Protein AF-A0A931Y8G3-F1 (afdb_monomer_lite)

Secondary structure (DSSP, 8-state):
-HHHHHHHHHHHHHHHHHHHHHH-SS------TT-HHHHHHHHHHHHHHHHHHHHHHHHTT--THHHHHHHHHHHHHHHHHHHHHHHHHHHHHHHHHHHHHHHHHHHHHHHHHHHHH-

Sequence (118 aa):
IDHWIAFGILSFIGCKMIYESIRIKSYEKEINPLNVYVLLMLSIATSIDALAIGVSFAFLKILIVTPAVIIGIVTFLLSFLGTFIGNRFGHFFENKIEIAGGLILILIGIKILLEHLI

pLDDT: mean 82.9, std 11.62, range [46.12, 95.94]

Foldseek 3Di:
DVLVVLLVVLLVVLVVLLCCLPPVPDDDDPPPCPPPVNVVVVVVVVVVVVVVVLVVVVVVVDDSVVVVVVCVVVVVVCVVVVVVVCVVCVPPCVSVVSNVSSVVSNVVSVVSVVVVVD

Radius of gyration: 17.3 Å; chains: 1; bounding box: 40×37×41 Å

Structure (mmCIF, N/CA/C/O backbone):
data_AF-A0A931Y8G3-F1
#
_entry.id   AF-A0A931Y8G3-F1
#
loop_
_atom_site.group_PDB
_atom_site.id
_atom_site.type_symbol
_atom_site.label_atom_id
_atom_site.label_alt_id
_atom_site.label_comp_id
_atom_site.label_asym_id
_atom_site.label_entity_id
_atom_site.label_seq_id
_atom_site.pdbx_PDB_ins_code
_atom_site.Cartn_x
_atom_site.Cartn_y
_atom_site.Cartn_z
_atom_site.occupancy
_atom_site.B_iso_or_equiv
_atom_site.auth_seq_id
_atom_site.auth_comp_id
_atom_site.auth_asym_id
_atom_site.auth_atom_id
_atom_site.pdbx_PDB_model_num
ATOM 1 N N . ILE A 1 1 ? 7.121 7.816 19.635 1.00 59.97 1 ILE A N 1
ATOM 2 C CA . ILE A 1 1 ? 8.234 7.026 19.049 1.00 59.97 1 ILE A CA 1
ATOM 3 C C . ILE A 1 1 ? 7.779 6.325 17.771 1.00 59.97 1 ILE A C 1
ATOM 5 O O . ILE A 1 1 ? 8.462 6.451 16.763 1.00 59.97 1 ILE A O 1
ATOM 9 N N . ASP A 1 2 ? 6.588 5.723 17.762 1.00 71.38 2 ASP A N 1
ATOM 10 C CA . ASP A 1 2 ? 6.001 5.039 16.594 1.00 71.38 2 ASP A CA 1
ATOM 11 C C . ASP A 1 2 ? 5.862 5.945 15.352 1.00 71.38 2 ASP A C 1
ATOM 13 O O . ASP A 1 2 ? 6.158 5.532 14.236 1.00 71.38 2 ASP A O 1
ATOM 17 N N . HIS A 1 3 ? 5.535 7.225 15.548 1.00 76.12 3 HIS A N 1
ATOM 18 C CA . HIS A 1 3 ? 5.381 8.225 14.478 1.00 76.12 3 HIS A CA 1
ATOM 19 C C . HIS A 1 3 ? 6.688 8.562 13.751 1.00 76.12 3 HIS A C 1
ATOM 21 O O . HIS A 1 3 ? 6.704 8.727 12.533 1.00 76.12 3 HIS A O 1
ATOM 27 N N . TRP A 1 4 ? 7.801 8.614 14.488 1.00 80.31 4 TRP A N 1
ATOM 28 C CA . TRP A 1 4 ? 9.130 8.831 13.909 1.00 80.31 4 TRP A CA 1
ATOM 29 C C . TRP A 1 4 ? 9.585 7.621 13.086 1.00 80.31 4 TRP A C 1
ATOM 31 O O . TRP A 1 4 ? 10.215 7.787 12.044 1.00 80.31 4 TRP A O 1
ATOM 41 N N . ILE A 1 5 ? 9.221 6.411 13.523 1.00 83.69 5 ILE A N 1
ATOM 42 C CA . ILE A 1 5 ? 9.505 5.164 12.805 1.00 83.69 5 ILE A CA 1
ATOM 43 C C . ILE A 1 5 ? 8.664 5.080 11.526 1.00 83.69 5 ILE A C 1
ATOM 45 O O . ILE A 1 5 ? 9.215 4.815 10.460 1.00 83.69 5 ILE A O 1
ATOM 49 N N . ALA A 1 6 ? 7.362 5.379 11.601 1.00 85.25 6 ALA A N 1
ATOM 50 C CA . ALA A 1 6 ? 6.483 5.421 10.433 1.00 85.25 6 ALA A CA 1
ATOM 51 C C . ALA A 1 6 ? 6.974 6.436 9.389 1.00 85.25 6 ALA A C 1
ATOM 53 O O . ALA A 1 6 ? 7.099 6.091 8.216 1.00 85.25 6 ALA A O 1
ATOM 54 N N . PHE A 1 7 ? 7.335 7.653 9.815 1.00 87.38 7 PHE A N 1
ATOM 55 C CA . PHE A 1 7 ? 7.928 8.669 8.942 1.00 87.38 7 PHE A CA 1
ATOM 56 C C . PHE A 1 7 ? 9.219 8.182 8.274 1.00 87.38 7 PHE A C 1
ATOM 58 O O . PHE A 1 7 ? 9.360 8.293 7.055 1.00 87.38 7 PHE A O 1
ATOM 65 N N . GLY A 1 8 ? 10.144 7.620 9.060 1.00 88.06 8 GLY A N 1
ATOM 66 C CA . GLY A 1 8 ? 11.420 7.121 8.554 1.00 88.06 8 GLY A CA 1
ATOM 67 C C . GLY A 1 8 ? 11.238 6.041 7.489 1.00 88.06 8 GLY A C 1
ATOM 68 O O . GLY A 1 8 ? 11.850 6.121 6.427 1.00 88.06 8 GLY A O 1
ATOM 69 N N . ILE A 1 9 ? 10.346 5.076 7.734 1.00 90.06 9 ILE A N 1
ATOM 70 C CA . ILE A 1 9 ? 10.041 3.995 6.789 1.00 90.06 9 ILE A CA 1
ATOM 71 C C . ILE A 1 9 ? 9.390 4.560 5.517 1.00 90.06 9 ILE A C 1
ATOM 73 O O . ILE A 1 9 ? 9.868 4.283 4.417 1.00 90.06 9 ILE A O 1
ATOM 77 N N . LEU A 1 10 ? 8.349 5.393 5.638 1.00 88.75 10 LEU A N 1
ATOM 78 C CA . LEU A 1 10 ? 7.611 5.913 4.480 1.00 88.75 10 LEU A CA 1
ATOM 79 C C . LEU A 1 10 ? 8.475 6.825 3.601 1.00 88.75 10 LEU A C 1
ATOM 81 O O . LEU A 1 10 ? 8.467 6.695 2.376 1.00 88.75 10 LEU A O 1
ATOM 85 N N . SER A 1 11 ? 9.269 7.704 4.220 1.00 90.19 11 SER A N 1
ATOM 86 C CA . SER A 1 11 ? 10.195 8.572 3.494 1.00 90.19 11 SER A CA 1
ATOM 87 C C . SER A 1 11 ? 11.315 7.770 2.835 1.00 90.19 11 SER A C 1
ATOM 89 O O . SER A 1 11 ? 11.710 8.097 1.719 1.00 90.19 11 SER A O 1
ATOM 91 N N . PHE A 1 12 ? 11.822 6.718 3.486 1.00 92.62 12 PHE A N 1
ATOM 92 C CA . PHE A 1 12 ? 12.863 5.869 2.912 1.00 92.62 12 PHE A CA 1
ATOM 93 C C . PHE A 1 12 ? 12.360 5.089 1.691 1.00 92.62 12 PHE A C 1
ATOM 95 O O . PHE A 1 12 ? 13.000 5.137 0.640 1.00 92.62 12 PHE A O 1
ATOM 102 N N . ILE A 1 13 ? 11.199 4.426 1.791 1.00 91.56 13 ILE A N 1
ATOM 103 C CA . ILE A 1 13 ? 10.594 3.724 0.649 1.00 91.56 13 ILE A CA 1
ATOM 104 C C . ILE A 1 13 ? 10.273 4.715 -0.478 1.00 91.56 13 ILE A C 1
ATOM 106 O O . ILE A 1 13 ? 10.619 4.448 -1.628 1.00 91.56 13 ILE A O 1
ATOM 110 N N . GLY A 1 14 ? 9.673 5.869 -0.166 1.00 90.00 14 GLY A N 1
ATOM 111 C CA . GLY A 1 14 ? 9.326 6.872 -1.175 1.00 90.00 14 GLY A CA 1
ATOM 112 C C . GLY A 1 14 ? 10.551 7.408 -1.923 1.00 90.00 14 GLY A C 1
ATOM 113 O O . GLY A 1 14 ? 10.555 7.461 -3.153 1.00 90.00 14 GLY A O 1
ATOM 114 N N . CYS A 1 15 ? 11.637 7.711 -1.203 1.00 90.62 15 CYS A N 1
ATOM 115 C CA . CYS A 1 15 ? 12.914 8.090 -1.810 1.00 90.62 15 CYS A CA 1
ATOM 116 C C . CYS A 1 15 ? 13.515 6.960 -2.662 1.00 90.62 15 CYS A C 1
ATOM 118 O O . CYS A 1 15 ? 14.031 7.240 -3.745 1.00 90.62 15 CYS A O 1
ATOM 120 N N . LYS A 1 16 ? 13.436 5.695 -2.214 1.00 90.00 16 LYS A N 1
ATOM 121 C CA . LYS A 1 16 ? 13.915 4.538 -2.988 1.00 90.00 16 LYS A CA 1
ATOM 122 C C . LYS A 1 16 ? 13.171 4.418 -4.319 1.00 90.00 16 LYS A C 1
ATOM 124 O O . LYS A 1 16 ? 13.832 4.283 -5.340 1.00 90.00 16 LYS A O 1
ATOM 129 N N . MET A 1 17 ? 11.841 4.532 -4.319 1.00 87.88 17 MET A N 1
ATOM 130 C CA . MET A 1 17 ? 11.020 4.446 -5.538 1.00 87.88 17 MET A CA 1
ATOM 131 C C . MET A 1 17 ? 11.371 5.545 -6.549 1.00 87.88 17 MET A C 1
ATOM 133 O O . MET A 1 17 ? 11.539 5.274 -7.733 1.00 87.88 17 MET A O 1
ATOM 137 N N . ILE A 1 18 ? 11.555 6.784 -6.082 1.00 88.19 18 ILE A N 1
ATOM 138 C CA . ILE A 1 18 ? 11.971 7.896 -6.952 1.00 88.19 18 ILE A CA 1
ATOM 139 C C . ILE A 1 18 ? 13.385 7.654 -7.503 1.00 88.19 18 ILE A C 1
ATOM 141 O O . ILE A 1 18 ? 13.649 7.913 -8.676 1.00 88.19 18 ILE A O 1
ATOM 145 N N . TYR A 1 19 ? 14.303 7.158 -6.669 1.00 87.62 19 TYR A N 1
ATOM 146 C CA . TYR A 1 19 ? 15.676 6.864 -7.078 1.00 87.62 19 TYR A CA 1
ATOM 147 C C . TYR A 1 19 ? 15.740 5.749 -8.132 1.00 87.62 19 TYR A C 1
ATOM 149 O O . TYR A 1 19 ? 16.440 5.899 -9.132 1.00 87.62 19 TYR A O 1
ATOM 157 N N . GLU A 1 20 ? 14.998 4.663 -7.922 1.00 82.69 20 GLU A N 1
ATOM 158 C CA . GLU A 1 20 ? 14.884 3.503 -8.817 1.00 82.69 20 GLU A CA 1
ATOM 159 C C . GLU A 1 20 ? 14.351 3.942 -10.188 1.00 82.69 20 GLU A C 1
ATOM 161 O O . GLU A 1 20 ? 15.055 3.800 -11.189 1.00 82.69 20 GLU A O 1
ATOM 166 N N . SER A 1 21 ? 13.242 4.686 -10.198 1.00 81.00 21 SER A N 1
ATOM 167 C CA . SER A 1 21 ? 12.615 5.238 -11.404 1.00 81.00 21 SER A CA 1
ATOM 168 C C . SER A 1 21 ? 13.507 6.206 -12.219 1.00 81.00 21 SER A C 1
ATOM 170 O O . SER A 1 21 ? 13.373 6.347 -13.440 1.00 81.00 21 SER A O 1
ATOM 172 N N . ILE A 1 22 ? 14.446 6.912 -11.578 1.00 80.19 22 ILE A N 1
ATOM 173 C CA . ILE A 1 22 ? 15.327 7.874 -12.269 1.00 80.19 22 ILE A CA 1
ATOM 174 C C . ILE A 1 22 ? 16.654 7.236 -12.704 1.00 80.19 22 ILE A C 1
ATOM 176 O O . ILE A 1 22 ? 17.169 7.574 -13.774 1.00 80.19 22 ILE A O 1
ATOM 180 N N . ARG A 1 23 ? 17.245 6.355 -11.886 1.00 68.88 23 ARG A N 1
ATOM 181 C CA . ARG A 1 23 ? 18.615 5.852 -12.091 1.00 68.88 23 ARG A CA 1
ATOM 182 C C . ARG A 1 23 ? 18.709 4.427 -12.616 1.00 68.88 23 ARG A C 1
ATOM 184 O O . ARG A 1 23 ? 19.698 4.120 -13.283 1.00 68.88 23 ARG A O 1
ATOM 191 N N . ILE A 1 24 ? 17.741 3.560 -12.343 1.00 61.19 24 ILE A N 1
ATOM 192 C CA . ILE A 1 24 ? 17.811 2.136 -12.690 1.00 61.19 24 ILE A CA 1
ATOM 193 C C . ILE A 1 24 ? 17.111 1.924 -14.038 1.00 61.19 24 ILE A C 1
ATOM 195 O O . ILE A 1 24 ? 16.173 1.166 -14.186 1.00 61.19 24 ILE A O 1
ATOM 199 N N . LYS A 1 25 ? 17.579 2.628 -15.074 1.00 57.22 25 LYS A N 1
ATOM 200 C CA . LYS A 1 25 ? 17.033 2.489 -16.438 1.00 57.22 25 LYS A CA 1
ATOM 201 C C . LYS A 1 25 ? 17.804 1.498 -17.317 1.00 57.22 25 LYS A C 1
ATOM 203 O O . LYS A 1 25 ? 17.400 1.247 -18.445 1.00 57.22 25 LYS A O 1
ATOM 208 N N . SER A 1 26 ? 18.923 0.959 -16.819 1.00 48.56 26 SER A N 1
ATOM 209 C CA . SER A 1 26 ? 19.899 0.226 -17.644 1.00 48.56 26 SER A CA 1
ATOM 210 C C . SER A 1 26 ? 20.283 -1.166 -17.134 1.00 48.56 26 SER A C 1
ATOM 212 O O . SER A 1 26 ? 21.137 -1.795 -17.753 1.00 48.56 26 SER A O 1
ATOM 214 N N . TYR A 1 27 ? 19.722 -1.658 -16.020 1.00 46.12 27 TYR A N 1
ATOM 215 C CA . TYR A 1 27 ? 20.174 -2.932 -15.432 1.00 46.12 27 TYR A CA 1
ATOM 216 C C . TYR A 1 27 ? 19.095 -3.735 -14.691 1.00 46.12 27 TYR A C 1
ATOM 218 O O . TYR A 1 27 ? 19.407 -4.495 -13.773 1.00 46.12 27 TYR A O 1
ATOM 226 N N . GLU A 1 28 ? 17.825 -3.585 -15.054 1.00 51.91 28 GLU A N 1
ATOM 227 C CA . GLU A 1 28 ? 16.768 -4.349 -14.397 1.00 51.91 28 GLU A CA 1
ATOM 228 C C . GLU A 1 28 ? 16.596 -5.732 -15.022 1.00 51.91 28 GLU A C 1
ATOM 230 O O . GLU A 1 28 ? 16.300 -5.893 -16.204 1.00 51.91 28 GLU A O 1
ATOM 235 N N . LYS A 1 29 ? 16.775 -6.757 -14.181 1.00 49.66 29 LYS A N 1
ATOM 236 C CA . LYS A 1 29 ? 16.067 -8.025 -14.352 1.00 49.66 29 LYS A CA 1
ATOM 237 C C . LYS A 1 29 ? 14.588 -7.672 -14.412 1.00 49.66 29 LYS A C 1
ATOM 239 O O . LYS A 1 29 ? 14.081 -7.147 -13.428 1.00 49.66 29 LYS A O 1
ATOM 244 N N . GLU A 1 30 ? 13.915 -8.004 -15.507 1.00 56.78 30 GLU A N 1
ATOM 245 C CA . GLU A 1 30 ? 12.455 -8.006 -15.564 1.00 56.78 30 GLU A CA 1
ATOM 246 C C . GLU A 1 30 ? 11.932 -8.901 -14.428 1.00 56.78 30 GLU A C 1
ATOM 248 O O . GLU A 1 30 ? 11.915 -10.135 -14.518 1.00 56.78 30 GLU A O 1
ATOM 253 N N . ILE A 1 31 ? 11.579 -8.294 -13.293 1.00 62.19 31 ILE A N 1
ATOM 254 C CA . ILE A 1 31 ? 10.895 -9.000 -12.220 1.00 62.19 31 ILE A CA 1
ATOM 255 C C . ILE A 1 31 ? 9.496 -9.223 -12.754 1.00 62.19 31 ILE A C 1
ATOM 257 O O . ILE A 1 31 ? 8.674 -8.318 -12.735 1.00 62.19 31 ILE A O 1
ATOM 261 N N . ASN A 1 32 ? 9.233 -10.428 -13.251 1.00 72.56 32 ASN A N 1
ATOM 262 C CA . ASN A 1 32 ? 7.897 -10.800 -13.688 1.00 72.56 32 ASN A CA 1
ATOM 263 C C . ASN A 1 32 ? 6.929 -10.663 -12.500 1.00 72.56 32 ASN A C 1
ATOM 265 O O . ASN A 1 32 ? 6.994 -11.490 -11.582 1.00 72.56 32 ASN A O 1
ATOM 269 N N . PRO A 1 33 ? 6.015 -9.672 -12.499 1.00 69.94 33 PRO A N 1
ATOM 270 C CA . PRO A 1 33 ? 5.113 -9.445 -11.369 1.00 69.94 33 PRO A CA 1
ATOM 271 C C . PRO A 1 33 ? 4.109 -10.596 -11.207 1.00 69.94 33 PRO A C 1
ATOM 273 O O . PRO A 1 33 ? 3.559 -10.809 -10.132 1.00 69.94 33 PRO A O 1
ATOM 276 N N . LEU A 1 34 ? 3.917 -11.383 -12.271 1.00 78.38 34 LEU A N 1
ATOM 277 C CA . LEU A 1 34 ? 3.086 -12.587 -12.305 1.00 78.38 34 LEU A CA 1
ATOM 278 C C . LEU A 1 34 ? 3.820 -13.854 -11.843 1.00 78.38 34 LEU A C 1
ATOM 280 O O . LEU A 1 34 ? 3.249 -14.944 -11.876 1.00 78.38 34 LEU A O 1
ATOM 284 N N . ASN A 1 35 ? 5.084 -13.749 -11.427 1.00 88.94 35 ASN A N 1
ATOM 285 C CA . ASN A 1 35 ? 5.794 -14.882 -10.851 1.00 88.94 35 ASN A CA 1
ATOM 286 C C . ASN A 1 35 ? 5.116 -15.295 -9.537 1.00 88.94 35 ASN A C 1
ATOM 288 O O . ASN A 1 35 ? 4.935 -14.472 -8.641 1.00 88.94 35 ASN A O 1
ATOM 292 N N . VAL A 1 36 ? 4.787 -16.582 -9.402 1.00 90.50 36 VAL A N 1
ATOM 293 C CA . VAL A 1 36 ? 4.093 -17.153 -8.235 1.00 90.50 36 VAL A CA 1
ATOM 294 C C . VAL A 1 36 ? 4.788 -16.783 -6.924 1.00 90.50 36 VAL A C 1
ATOM 296 O O . VAL A 1 36 ? 4.117 -16.471 -5.946 1.00 90.50 36 VAL A O 1
ATOM 299 N N . TYR A 1 37 ? 6.124 -16.758 -6.905 1.00 89.56 37 TYR A N 1
ATOM 300 C CA . TYR A 1 37 ? 6.882 -16.369 -5.715 1.00 89.56 37 TYR A CA 1
ATOM 301 C C . TYR A 1 37 ? 6.653 -14.898 -5.329 1.00 89.56 37 TYR A C 1
ATOM 303 O O . TYR A 1 37 ? 6.418 -14.591 -4.161 1.00 89.56 37 TYR A O 1
ATOM 311 N N . VAL A 1 38 ? 6.679 -13.996 -6.316 1.00 88.81 38 VAL A N 1
ATOM 312 C CA . VAL A 1 38 ? 6.436 -12.558 -6.114 1.00 88.81 38 VAL A CA 1
ATOM 313 C C . VAL A 1 38 ? 4.993 -12.331 -5.670 1.00 88.81 38 VAL A C 1
ATOM 315 O O . VAL A 1 38 ? 4.756 -11.619 -4.698 1.00 88.81 38 VAL A O 1
ATOM 318 N N . LEU A 1 39 ? 4.036 -12.995 -6.321 1.00 90.50 39 LEU A N 1
ATOM 319 C CA . LEU A 1 39 ? 2.618 -12.888 -5.995 1.00 90.50 39 LEU A CA 1
ATOM 320 C C . LEU A 1 39 ? 2.303 -13.419 -4.589 1.00 90.50 39 LEU A C 1
ATOM 322 O O . LEU A 1 39 ? 1.541 -12.788 -3.861 1.00 90.50 39 LEU A O 1
ATOM 326 N N . LEU A 1 40 ? 2.912 -14.537 -4.177 1.00 93.25 40 LEU A N 1
ATOM 327 C CA . LEU A 1 40 ? 2.776 -15.059 -2.814 1.00 93.25 40 LEU A CA 1
ATOM 328 C C . LEU A 1 40 ? 3.346 -14.085 -1.781 1.00 93.25 40 LEU A C 1
ATOM 330 O O . LEU A 1 40 ? 2.679 -13.800 -0.789 1.00 93.25 40 LEU A O 1
ATOM 334 N N . MET A 1 41 ? 4.544 -13.541 -2.019 1.00 92.19 41 MET A N 1
ATOM 335 C CA . MET A 1 41 ? 5.150 -12.562 -1.114 1.00 92.19 41 MET A CA 1
ATOM 336 C C . MET A 1 41 ? 4.279 -11.305 -0.987 1.00 92.19 41 MET A C 1
ATOM 338 O O . MET A 1 41 ? 4.018 -10.854 0.129 1.00 92.19 41 MET A O 1
ATOM 342 N N . LEU A 1 42 ? 3.787 -10.776 -2.112 1.00 90.25 42 LEU A N 1
ATOM 343 C CA . LEU A 1 42 ? 2.905 -9.611 -2.139 1.00 90.25 42 LEU A CA 1
ATOM 344 C C . LEU A 1 42 ? 1.591 -9.901 -1.404 1.00 90.25 42 LEU A C 1
ATOM 346 O O . LEU A 1 42 ? 1.181 -9.113 -0.560 1.00 90.25 42 LEU A O 1
ATOM 350 N N . SER A 1 43 ? 0.972 -11.060 -1.649 1.00 90.94 43 SER A N 1
ATOM 351 C CA . SER A 1 43 ? -0.262 -11.469 -0.972 1.00 90.94 43 SER A CA 1
ATOM 352 C C . SER A 1 43 ? -0.082 -11.588 0.543 1.00 90.94 43 SER A C 1
ATOM 354 O O . SER A 1 43 ? -0.985 -11.208 1.286 1.00 90.94 43 SER A O 1
ATOM 356 N N . ILE A 1 44 ? 1.060 -12.099 1.016 1.00 94.62 44 ILE A N 1
ATOM 357 C CA . ILE A 1 44 ? 1.370 -12.173 2.452 1.00 94.62 44 ILE A CA 1
ATOM 358 C C . ILE A 1 44 ? 1.548 -10.762 3.023 1.00 94.62 44 ILE A C 1
ATOM 360 O O . ILE A 1 44 ? 0.949 -10.447 4.050 1.00 94.62 44 ILE A O 1
ATOM 364 N N . ALA A 1 45 ? 2.317 -9.902 2.349 1.00 91.62 45 ALA A N 1
ATOM 365 C CA . ALA A 1 45 ? 2.533 -8.521 2.777 1.00 91.62 45 ALA A CA 1
ATOM 366 C C . ALA A 1 45 ? 1.207 -7.744 2.883 1.00 91.62 45 ALA A C 1
ATOM 368 O O . ALA A 1 45 ? 0.927 -7.139 3.916 1.00 91.62 45 ALA A O 1
ATOM 369 N N . THR A 1 46 ? 0.347 -7.836 1.865 1.00 90.62 46 THR A N 1
ATOM 370 C CA . THR A 1 46 ? -0.983 -7.208 1.860 1.00 90.62 46 THR A CA 1
ATOM 371 C C . THR A 1 46 ? -1.922 -7.814 2.910 1.00 90.62 46 THR A C 1
ATOM 373 O O . THR A 1 46 ? -2.714 -7.092 3.511 1.00 90.62 46 THR A O 1
ATOM 376 N N . SER A 1 47 ? -1.836 -9.121 3.188 1.00 91.50 47 SER A N 1
ATOM 377 C CA . SER A 1 47 ? -2.656 -9.755 4.230 1.00 91.50 47 SER A CA 1
ATOM 378 C C . SER A 1 47 ? -2.291 -9.281 5.639 1.00 91.50 47 SER A C 1
ATOM 380 O O . SER A 1 47 ? -3.186 -9.147 6.473 1.00 91.50 47 SER A O 1
ATOM 382 N N . ILE A 1 48 ? -1.004 -9.049 5.922 1.00 92.19 48 ILE A N 1
ATOM 383 C CA . ILE A 1 48 ? -0.551 -8.515 7.217 1.00 92.19 48 ILE A CA 1
ATOM 384 C C . ILE A 1 48 ? -1.027 -7.067 7.387 1.00 92.19 48 ILE A C 1
ATOM 386 O O . ILE A 1 48 ? -1.495 -6.701 8.464 1.00 92.19 48 ILE A O 1
ATOM 390 N N . ASP A 1 49 ? -0.972 -6.269 6.321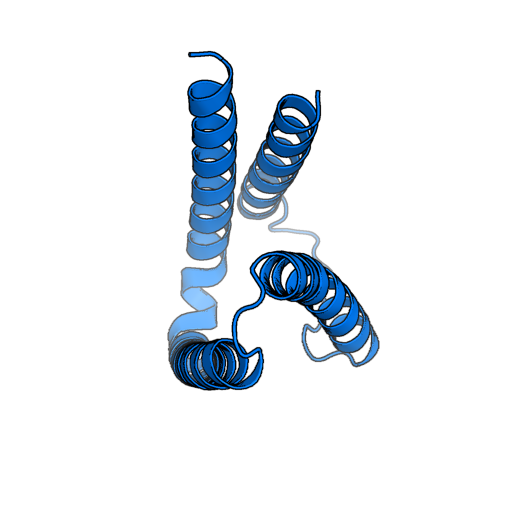 1.00 89.69 49 ASP A N 1
ATOM 391 C CA . ASP A 1 49 ? -1.480 -4.894 6.322 1.00 89.69 49 ASP A CA 1
ATOM 392 C C . ASP A 1 49 ? -2.997 -4.848 6.604 1.00 89.69 49 ASP A C 1
ATOM 394 O O . ASP A 1 49 ? -3.458 -4.159 7.518 1.00 89.69 49 ASP A O 1
ATOM 398 N N . ALA A 1 50 ? -3.780 -5.696 5.927 1.00 87.94 50 ALA A N 1
ATOM 399 C CA . ALA A 1 50 ? -5.219 -5.816 6.171 1.00 87.94 50 ALA A CA 1
ATOM 400 C C . ALA A 1 50 ? -5.554 -6.313 7.596 1.00 87.94 50 ALA A C 1
ATOM 402 O O . ALA A 1 50 ? -6.547 -5.878 8.189 1.00 87.94 50 ALA A O 1
ATOM 403 N N . LEU A 1 51 ? -4.725 -7.195 8.174 1.00 89.56 51 LEU A N 1
ATOM 404 C CA . LEU A 1 51 ? -4.891 -7.698 9.543 1.00 89.56 51 LEU A CA 1
ATOM 405 C C . LEU A 1 51 ? -4.823 -6.567 10.580 1.00 89.56 51 LEU A C 1
ATOM 407 O O . LEU A 1 51 ? -5.613 -6.569 11.523 1.00 89.56 51 LEU A O 1
ATOM 411 N N . ALA A 1 52 ? -3.925 -5.592 10.408 1.00 89.12 52 ALA A N 1
ATOM 412 C CA . ALA A 1 52 ? -3.765 -4.479 11.348 1.00 89.12 52 ALA A CA 1
ATOM 413 C C . ALA A 1 52 ? -5.054 -3.641 11.481 1.00 89.12 52 ALA A C 1
ATOM 415 O O . ALA A 1 52 ? -5.494 -3.303 12.588 1.00 89.12 52 ALA A O 1
ATOM 416 N N . ILE A 1 53 ? -5.719 -3.373 10.355 1.00 87.50 53 ILE A N 1
ATOM 417 C CA . ILE A 1 53 ? -7.021 -2.693 10.318 1.00 87.50 53 ILE A CA 1
ATOM 418 C C . ILE A 1 53 ? -8.140 -3.597 10.854 1.00 87.50 53 ILE A C 1
ATOM 420 O O . ILE A 1 53 ? -9.004 -3.129 11.599 1.00 87.50 53 ILE A O 1
ATOM 424 N N . GLY A 1 54 ? -8.104 -4.898 10.553 1.00 87.81 54 GLY A N 1
ATOM 425 C CA . GLY A 1 54 ? -9.056 -5.875 11.091 1.00 87.81 54 GLY A CA 1
ATOM 426 C C . GLY A 1 54 ? -9.051 -5.940 12.622 1.00 87.81 54 GLY A C 1
ATOM 427 O O . GLY A 1 54 ? -10.108 -5.890 13.254 1.00 87.81 54 GLY A O 1
ATOM 428 N N . VAL A 1 55 ? -7.863 -5.974 13.230 1.00 88.25 55 VAL A N 1
ATOM 429 C CA . VAL A 1 55 ? -7.692 -5.938 14.691 1.00 88.25 55 VAL A CA 1
ATOM 430 C C . VAL A 1 55 ? -8.207 -4.614 15.268 1.00 88.25 55 VAL A C 1
ATOM 432 O O . VAL A 1 55 ? -8.923 -4.618 16.269 1.00 88.25 55 VAL A O 1
ATOM 435 N N . SER A 1 56 ? -7.935 -3.489 14.600 1.00 87.81 56 SER A N 1
ATOM 436 C CA . SER A 1 56 ? -8.447 -2.171 15.002 1.00 87.81 56 SER A CA 1
ATOM 437 C C . SER A 1 56 ? -9.984 -2.126 15.048 1.00 87.81 56 SER A C 1
ATOM 439 O O . SER A 1 56 ? -10.556 -1.621 16.014 1.00 87.81 56 SER A O 1
ATOM 441 N N . PHE A 1 57 ? -10.681 -2.717 14.069 1.00 87.25 57 PHE A N 1
ATOM 442 C CA . PHE A 1 57 ? -12.150 -2.799 14.087 1.00 87.25 57 PHE A CA 1
ATOM 443 C C . PHE A 1 57 ? -12.705 -3.719 15.179 1.00 87.25 57 PHE A C 1
ATOM 445 O O . PHE A 1 57 ? -13.764 -3.419 15.739 1.00 87.25 57 PHE A O 1
ATOM 452 N N . ALA A 1 58 ? -11.997 -4.801 15.520 1.00 84.06 58 ALA A N 1
ATOM 453 C CA . ALA A 1 58 ? -12.389 -5.680 16.621 1.00 84.06 58 ALA A CA 1
ATOM 454 C C . ALA A 1 58 ? -12.388 -4.935 17.969 1.00 84.06 58 ALA A C 1
ATOM 456 O O . ALA A 1 58 ? -13.301 -5.121 18.778 1.00 84.06 58 ALA A O 1
ATOM 457 N N . PHE A 1 59 ? -11.429 -4.026 18.184 1.00 85.62 59 PHE A N 1
ATOM 458 C CA . PHE A 1 59 ? -11.397 -3.160 19.369 1.00 85.62 59 PHE A CA 1
ATOM 459 C C . PHE A 1 59 ? -12.532 -2.128 19.399 1.00 85.62 59 PHE A C 1
ATOM 461 O O . PHE A 1 59 ? -13.034 -1.803 20.475 1.00 85.62 59 PHE A O 1
ATOM 468 N N . LEU A 1 60 ? -12.990 -1.661 18.234 1.00 83.25 60 LEU A N 1
ATOM 469 C CA . LEU A 1 60 ? -14.100 -0.710 18.116 1.00 83.25 60 LEU A CA 1
ATOM 470 C C . LEU A 1 60 ? -15.491 -1.348 18.313 1.00 83.25 60 LEU A C 1
ATOM 472 O O . LEU A 1 60 ? -16.490 -0.632 18.285 1.00 83.25 60 LEU A O 1
ATOM 476 N N . LYS A 1 61 ? -15.582 -2.672 18.532 1.00 77.12 61 LYS A N 1
ATOM 477 C CA . LYS A 1 61 ? -16.843 -3.434 18.696 1.00 77.12 61 LYS A CA 1
ATOM 478 C C . LYS A 1 61 ? -17.856 -3.224 17.558 1.00 77.12 61 LYS A C 1
ATOM 480 O O . LYS A 1 61 ? -19.064 -3.350 17.757 1.00 77.12 61 LYS A O 1
ATOM 485 N N . ILE A 1 62 ? -17.371 -2.916 16.358 1.00 78.12 62 ILE A N 1
ATOM 486 C CA . ILE A 1 62 ? -18.200 -2.770 15.159 1.00 78.12 62 ILE A CA 1
ATOM 487 C C . ILE A 1 62 ? -18.436 -4.163 14.558 1.00 78.12 62 ILE A C 1
ATOM 489 O O . ILE A 1 62 ? -17.559 -5.026 14.597 1.00 78.12 62 ILE A O 1
ATOM 493 N N . LEU A 1 63 ? -19.617 -4.395 13.980 1.00 83.69 63 LEU A N 1
ATOM 494 C CA . LEU A 1 63 ? -19.908 -5.600 13.198 1.00 83.69 63 LEU A CA 1
ATOM 495 C C . LEU A 1 63 ? -18.915 -5.722 12.034 1.00 83.69 63 LEU A C 1
ATOM 497 O O . LEU A 1 63 ? -19.043 -5.008 11.045 1.00 83.69 63 LEU A O 1
ATOM 501 N N . ILE A 1 64 ? -17.960 -6.650 12.140 1.00 84.69 64 ILE A N 1
ATOM 502 C CA . ILE A 1 64 ? -16.852 -6.851 11.183 1.00 84.69 64 ILE A CA 1
ATOM 503 C C . ILE A 1 64 ? -17.361 -7.122 9.758 1.00 84.69 64 ILE A C 1
ATOM 505 O O . ILE A 1 64 ? -16.707 -6.765 8.780 1.00 84.69 64 ILE A O 1
ATOM 509 N N . VAL A 1 65 ? -18.560 -7.696 9.636 1.00 87.19 65 VAL A N 1
ATOM 510 C CA . VAL A 1 65 ? -19.205 -7.993 8.351 1.00 87.19 65 VAL A CA 1
ATOM 511 C C . VAL A 1 65 ? -19.387 -6.728 7.506 1.00 87.19 65 VAL A C 1
ATOM 513 O O . VAL A 1 65 ? -19.106 -6.759 6.311 1.00 87.19 65 VAL A O 1
ATOM 516 N N . THR A 1 66 ? -19.797 -5.602 8.100 1.00 88.44 66 THR A N 1
ATOM 517 C CA . THR A 1 66 ? -20.089 -4.379 7.335 1.00 88.44 66 THR A CA 1
ATOM 518 C C . THR A 1 66 ? -18.821 -3.753 6.734 1.00 88.44 66 THR A C 1
ATOM 520 O O . THR A 1 66 ? -18.791 -3.570 5.515 1.00 88.44 66 THR A O 1
ATOM 523 N N . PRO A 1 67 ? -17.740 -3.480 7.501 1.00 88.56 67 PRO A N 1
ATOM 524 C CA . PRO A 1 67 ? -16.470 -3.030 6.932 1.00 88.56 67 PRO A CA 1
ATOM 525 C C . PRO A 1 67 ? -15.879 -4.031 5.939 1.00 88.56 67 PRO A C 1
ATOM 527 O O . PRO A 1 67 ? -15.379 -3.613 4.900 1.00 88.56 67 PRO A O 1
ATOM 530 N N . ALA A 1 68 ? -15.971 -5.338 6.210 1.00 88.38 68 ALA A N 1
ATOM 531 C CA . ALA A 1 68 ? -15.425 -6.362 5.320 1.00 88.38 68 ALA A CA 1
ATOM 532 C C . ALA A 1 68 ? -16.090 -6.347 3.935 1.00 88.38 68 ALA A C 1
ATOM 534 O O . ALA A 1 68 ? -15.392 -6.400 2.923 1.00 88.38 68 ALA A O 1
ATOM 535 N N . VAL A 1 69 ? -17.420 -6.219 3.872 1.00 91.06 69 VAL A N 1
ATOM 536 C CA . VAL A 1 69 ? -18.150 -6.118 2.597 1.00 91.06 69 VAL A CA 1
ATOM 537 C C . VAL A 1 69 ? -17.779 -4.835 1.851 1.00 91.06 69 VAL A C 1
ATOM 539 O O . VAL A 1 69 ? -17.530 -4.883 0.648 1.00 91.06 69 VAL A O 1
ATOM 542 N N . ILE A 1 70 ? -17.690 -3.697 2.547 1.00 91.31 70 ILE A N 1
ATOM 543 C CA . ILE A 1 70 ? -17.337 -2.411 1.926 1.00 91.31 70 ILE A CA 1
ATOM 544 C C . ILE A 1 70 ? -15.912 -2.450 1.366 1.00 91.31 70 ILE A C 1
ATOM 546 O O . ILE A 1 70 ? -15.710 -2.106 0.203 1.00 91.31 70 ILE A O 1
ATOM 550 N N . ILE A 1 71 ? -14.937 -2.903 2.162 1.00 90.25 71 ILE A N 1
ATOM 551 C CA . ILE A 1 71 ? -13.539 -3.030 1.733 1.00 90.25 71 ILE A CA 1
ATOM 552 C C . ILE A 1 71 ? -13.456 -3.993 0.548 1.00 90.25 71 ILE A C 1
ATOM 554 O O . ILE A 1 71 ? -12.865 -3.646 -0.466 1.00 90.25 71 ILE A O 1
ATOM 558 N N . GLY A 1 72 ? -14.123 -5.149 0.619 1.00 90.38 72 GLY A N 1
ATOM 559 C CA . GLY A 1 72 ? -14.160 -6.113 -0.479 1.00 90.38 72 GLY A CA 1
ATOM 560 C C . GLY A 1 72 ? -14.680 -5.511 -1.788 1.00 90.38 72 GLY A C 1
ATOM 561 O O . GLY A 1 72 ? -14.042 -5.669 -2.825 1.00 90.38 72 GLY A O 1
ATOM 562 N N . ILE A 1 73 ? -15.795 -4.773 -1.747 1.00 95.44 73 ILE A N 1
ATOM 563 C CA . ILE A 1 73 ? -16.375 -4.129 -2.936 1.00 95.44 73 ILE A CA 1
ATOM 564 C C . ILE A 1 73 ? -15.445 -3.042 -3.486 1.00 95.44 73 ILE A C 1
ATOM 566 O O . ILE A 1 73 ? -15.184 -3.012 -4.689 1.00 95.44 73 ILE A O 1
ATOM 570 N N . VAL A 1 74 ? -14.935 -2.156 -2.627 1.00 94.88 74 VAL A N 1
ATOM 571 C CA . VAL A 1 74 ? -14.062 -1.051 -3.050 1.00 94.88 74 VAL A CA 1
ATOM 572 C C . VAL A 1 74 ? -12.756 -1.591 -3.628 1.00 94.88 74 VAL A C 1
ATOM 574 O O . VAL A 1 74 ? -12.370 -1.186 -4.722 1.00 94.88 74 VAL A O 1
ATOM 577 N N . THR A 1 75 ? -12.106 -2.543 -2.954 1.00 91.44 75 THR A N 1
ATOM 578 C CA . THR A 1 75 ? -10.876 -3.177 -3.442 1.00 91.44 75 THR A CA 1
ATOM 579 C C . THR A 1 75 ? -11.125 -3.909 -4.755 1.00 91.44 75 THR A C 1
ATOM 581 O O . THR A 1 75 ? -10.346 -3.742 -5.686 1.00 91.44 75 THR A O 1
ATOM 584 N N . PHE A 1 76 ? -12.231 -4.648 -4.888 1.00 93.69 76 PHE A N 1
ATOM 585 C CA . PHE A 1 76 ? -12.570 -5.329 -6.137 1.00 93.69 76 PHE A CA 1
ATOM 586 C C . PHE A 1 76 ? -12.755 -4.348 -7.302 1.00 93.69 76 PHE A C 1
ATOM 588 O O . PHE A 1 76 ? -12.169 -4.540 -8.367 1.00 93.69 76 PHE A O 1
ATOM 595 N N . LEU A 1 77 ? -13.516 -3.268 -7.096 1.00 95.94 77 LEU A N 1
ATOM 596 C CA . LEU A 1 77 ? -13.729 -2.235 -8.112 1.00 95.94 77 LEU A CA 1
ATOM 597 C C . LEU A 1 77 ? -12.420 -1.537 -8.494 1.00 95.94 77 LEU A C 1
ATOM 599 O O . LEU A 1 77 ? -12.146 -1.367 -9.682 1.00 95.94 77 LEU A O 1
ATOM 603 N N . LEU A 1 78 ? -11.597 -1.167 -7.509 1.00 93.56 78 LEU A N 1
ATOM 604 C CA . LEU A 1 78 ? -10.302 -0.529 -7.746 1.00 93.56 78 LEU A CA 1
ATOM 605 C C . LEU A 1 78 ? -9.322 -1.464 -8.459 1.00 93.56 78 LEU A C 1
ATOM 607 O O . LEU A 1 78 ? -8.652 -1.023 -9.386 1.00 93.56 78 LEU A O 1
ATOM 611 N N . SER A 1 79 ? -9.256 -2.746 -8.094 1.00 90.69 79 SER A N 1
ATOM 612 C CA . SER A 1 79 ? -8.421 -3.732 -8.786 1.00 90.69 79 SER A CA 1
ATOM 613 C C . SER A 1 79 ? -8.906 -3.982 -10.214 1.00 90.69 79 SER A C 1
ATOM 615 O O . SER A 1 79 ? -8.090 -4.058 -11.132 1.00 90.69 79 SER A O 1
ATOM 617 N N . PHE A 1 80 ? -10.219 -4.057 -10.441 1.00 92.81 80 PHE A N 1
ATOM 618 C CA . PHE A 1 80 ? -10.782 -4.224 -11.781 1.00 92.81 80 PHE A CA 1
ATOM 619 C C . PHE A 1 80 ? -10.489 -3.011 -12.678 1.00 92.81 80 PHE A C 1
ATOM 621 O O . PHE A 1 80 ? -9.975 -3.157 -13.786 1.00 92.81 80 PHE A O 1
ATOM 628 N N . LEU A 1 81 ? -10.739 -1.798 -12.180 1.00 92.19 81 LEU A N 1
ATOM 629 C CA . LEU A 1 81 ? -10.425 -0.561 -12.900 1.00 92.19 81 LEU A CA 1
ATOM 630 C C . LEU A 1 81 ? -8.916 -0.409 -13.116 1.00 92.19 81 LEU A C 1
ATOM 632 O O . LEU A 1 81 ? -8.478 -0.113 -14.225 1.00 92.19 81 LEU A O 1
ATOM 636 N N . GLY A 1 82 ? -8.119 -0.650 -12.077 1.00 88.50 82 GLY A N 1
ATOM 637 C CA . GLY A 1 82 ? -6.665 -0.532 -12.108 1.00 88.50 82 GLY A CA 1
ATOM 638 C C . GLY A 1 82 ? -6.018 -1.491 -13.101 1.00 88.50 82 GLY A C 1
ATOM 639 O O . GLY A 1 82 ? -5.150 -1.075 -13.861 1.00 88.50 82 GLY A O 1
ATOM 640 N N . THR A 1 83 ? -6.477 -2.743 -13.171 1.00 86.00 83 THR A N 1
ATOM 641 C CA . THR A 1 83 ? -5.985 -3.716 -14.163 1.00 86.00 83 THR A CA 1
ATOM 642 C C . THR A 1 83 ? -6.396 -3.342 -15.586 1.00 86.00 83 THR A C 1
ATOM 644 O O . THR A 1 83 ? -5.572 -3.419 -16.496 1.00 86.00 83 THR A O 1
ATOM 647 N N . PHE A 1 84 ? -7.627 -2.863 -15.791 1.00 87.12 84 PHE A N 1
ATOM 648 C CA . PHE A 1 84 ? -8.093 -2.411 -17.104 1.00 87.12 84 PHE A CA 1
ATOM 649 C C . PHE A 1 84 ? -7.302 -1.197 -17.620 1.00 87.12 84 PHE A C 1
ATOM 651 O O . PHE A 1 84 ? -6.841 -1.182 -18.764 1.00 87.12 84 PHE A O 1
ATOM 658 N N . ILE A 1 85 ? -7.106 -0.190 -16.765 1.00 86.25 85 ILE A N 1
ATOM 659 C CA . ILE A 1 85 ? -6.348 1.028 -17.078 1.00 86.25 85 ILE A CA 1
ATOM 660 C C . ILE A 1 85 ? -4.859 0.691 -17.240 1.00 86.25 85 ILE A C 1
ATOM 662 O O . ILE A 1 85 ? -4.231 1.128 -18.203 1.00 86.25 85 ILE A O 1
ATOM 666 N N . GLY A 1 86 ? -4.307 -0.139 -16.353 1.00 80.88 86 GLY A N 1
ATOM 667 C CA . GLY A 1 86 ? -2.915 -0.583 -16.394 1.00 80.88 86 GLY A CA 1
ATOM 668 C C . GLY A 1 86 ? -2.572 -1.332 -17.680 1.00 80.88 86 GLY A C 1
ATOM 669 O O . GLY A 1 86 ? -1.567 -1.024 -18.315 1.00 80.88 86 GLY A O 1
ATOM 670 N N . ASN A 1 87 ? -3.450 -2.224 -18.146 1.00 80.06 87 ASN A N 1
ATOM 671 C CA . ASN A 1 87 ? -3.258 -2.934 -19.413 1.00 80.06 87 ASN A CA 1
ATOM 672 C C . ASN A 1 87 ? -3.267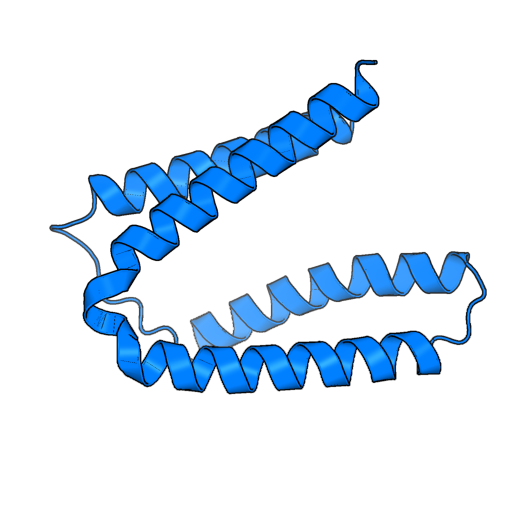 -1.992 -20.636 1.00 80.06 87 ASN A C 1
ATOM 674 O O . ASN A 1 87 ? -2.621 -2.266 -21.644 1.00 80.06 87 ASN A O 1
ATOM 678 N N . ARG A 1 88 ? -3.991 -0.865 -20.567 1.00 75.44 88 ARG A N 1
ATOM 679 C CA . ARG A 1 88 ? -4.103 0.107 -21.669 1.00 75.44 88 ARG A CA 1
ATOM 680 C C . ARG A 1 88 ? -2.956 1.127 -21.693 1.00 75.44 88 ARG A C 1
ATOM 682 O O . ARG A 1 88 ? -2.557 1.547 -22.776 1.00 75.44 88 ARG A O 1
ATOM 689 N N . PHE A 1 89 ? -2.451 1.539 -20.528 1.00 72.19 89 PHE A N 1
ATOM 690 C CA . PHE A 1 89 ? -1.493 2.648 -20.375 1.00 72.19 89 PHE A CA 1
ATOM 691 C C . PHE A 1 89 ? -0.095 2.229 -19.872 1.00 72.19 89 PHE A C 1
ATOM 693 O O . PHE A 1 89 ? 0.787 3.084 -19.766 1.00 72.19 89 PHE A O 1
ATOM 700 N N . GLY A 1 90 ? 0.123 0.938 -19.591 1.00 60.47 90 GLY A N 1
ATOM 701 C CA . GLY A 1 90 ? 1.276 0.418 -18.843 1.00 60.47 90 GLY A CA 1
ATOM 702 C C . GLY A 1 90 ? 2.649 0.856 -19.354 1.00 60.47 90 GLY A C 1
ATOM 703 O O . GLY A 1 90 ? 3.441 1.383 -18.584 1.00 60.47 90 GLY A O 1
ATOM 704 N N . HIS A 1 91 ? 2.915 0.758 -20.657 1.00 59.59 91 HIS A N 1
ATOM 705 C CA . HIS A 1 91 ? 4.277 0.960 -21.175 1.00 59.59 91 HIS A CA 1
ATOM 706 C C . HIS A 1 91 ? 4.800 2.409 -21.144 1.00 59.59 91 HIS A C 1
ATOM 708 O O . HIS A 1 91 ? 6.009 2.616 -21.187 1.00 59.59 91 HIS A O 1
ATOM 714 N N . PHE A 1 92 ? 3.930 3.426 -21.119 1.00 56.91 92 PHE A N 1
ATOM 715 C CA . PHE A 1 92 ? 4.367 4.832 -21.226 1.00 56.91 92 PHE A CA 1
ATOM 716 C C . PHE A 1 92 ? 4.371 5.574 -19.883 1.00 56.91 92 PHE A C 1
ATOM 718 O O . PHE A 1 92 ? 5.024 6.611 -19.742 1.00 56.91 92 PHE A O 1
ATOM 725 N N . PHE A 1 93 ? 3.621 5.068 -18.902 1.00 66.88 93 PHE A N 1
ATOM 726 C CA . PHE A 1 93 ? 3.377 5.751 -17.631 1.00 66.88 93 PHE A CA 1
ATOM 727 C C . PHE A 1 93 ? 4.049 5.107 -16.421 1.00 66.88 93 PHE A C 1
ATOM 729 O O . PHE A 1 93 ? 4.087 5.767 -15.389 1.00 66.88 93 PHE A O 1
ATOM 736 N N . GLU A 1 94 ? 4.623 3.907 -16.540 1.00 69.75 94 GLU A N 1
ATOM 737 C CA . GLU A 1 94 ? 5.282 3.180 -15.442 1.00 69.75 94 GLU A CA 1
ATOM 738 C C . GLU A 1 94 ? 6.221 4.087 -14.632 1.00 69.75 94 GLU A C 1
ATOM 740 O O . GLU A 1 94 ? 5.988 4.341 -13.452 1.00 69.75 94 GLU A O 1
ATOM 745 N N . ASN A 1 95 ? 7.146 4.768 -15.316 1.00 73.06 95 ASN A N 1
ATOM 746 C CA . ASN A 1 95 ? 8.095 5.668 -14.661 1.00 73.06 95 ASN A CA 1
ATOM 747 C C . ASN A 1 95 ? 7.442 6.893 -13.996 1.00 73.06 95 ASN A C 1
ATOM 749 O O . ASN A 1 95 ? 7.890 7.385 -12.967 1.00 73.06 95 ASN A O 1
ATOM 753 N N . LYS A 1 96 ? 6.380 7.444 -14.597 1.00 81.81 96 LYS A N 1
ATOM 754 C CA . LYS A 1 96 ? 5.681 8.610 -14.027 1.00 81.81 96 LYS A CA 1
ATOM 755 C C . LYS 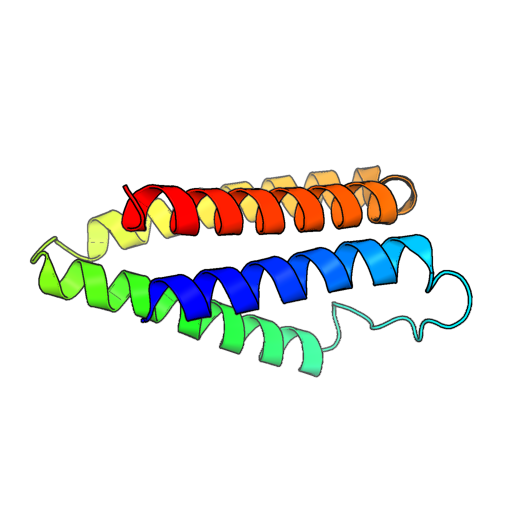A 1 96 ? 4.854 8.209 -12.806 1.00 81.81 96 LYS A C 1
ATOM 757 O O . LYS A 1 96 ? 4.755 8.994 -11.865 1.00 81.81 96 LYS A O 1
ATOM 762 N N . ILE A 1 97 ? 4.264 7.014 -12.835 1.00 84.00 97 ILE A N 1
ATOM 763 C CA . ILE A 1 97 ? 3.446 6.464 -11.754 1.00 84.00 97 ILE A CA 1
ATOM 764 C C . ILE A 1 97 ? 4.327 6.125 -10.549 1.00 84.00 97 ILE A C 1
ATOM 766 O O . ILE A 1 97 ? 3.949 6.465 -9.430 1.00 84.00 97 ILE A O 1
ATOM 770 N N . GLU A 1 98 ? 5.515 5.554 -10.754 1.00 83.75 98 GLU A N 1
ATOM 771 C CA . GLU A 1 98 ? 6.455 5.270 -9.661 1.00 83.75 98 GLU A CA 1
ATOM 772 C C . GLU A 1 98 ? 6.928 6.537 -8.940 1.00 83.75 98 GLU A C 1
ATOM 774 O O . GLU A 1 98 ? 6.884 6.597 -7.709 1.00 83.75 98 GLU A O 1
ATOM 779 N N . ILE A 1 99 ? 7.300 7.585 -9.686 1.00 87.75 99 ILE A N 1
ATOM 780 C CA . ILE A 1 99 ? 7.695 8.879 -9.101 1.00 87.75 99 ILE A CA 1
ATOM 781 C C . ILE A 1 99 ? 6.527 9.499 -8.330 1.00 87.75 99 ILE A C 1
ATOM 783 O O . ILE A 1 99 ? 6.716 9.996 -7.219 1.00 87.75 99 ILE A O 1
ATOM 787 N N . ALA A 1 100 ? 5.317 9.468 -8.898 1.00 90.88 100 ALA A N 1
ATOM 788 C CA . ALA A 1 100 ? 4.126 9.989 -8.234 1.00 90.88 100 ALA A CA 1
ATOM 789 C C . ALA A 1 100 ? 3.816 9.217 -6.940 1.00 90.88 100 ALA A C 1
ATOM 791 O O . ALA A 1 100 ? 3.549 9.838 -5.913 1.00 90.88 100 ALA A O 1
ATOM 792 N N . GLY A 1 101 ? 3.914 7.885 -6.963 1.00 89.00 101 GLY A N 1
ATOM 793 C CA . GLY A 1 101 ? 3.737 7.033 -5.787 1.00 89.00 101 GLY A CA 1
ATOM 794 C C . GLY A 1 101 ? 4.766 7.329 -4.696 1.00 89.00 101 GLY A C 1
ATOM 795 O O . GLY A 1 101 ? 4.396 7.530 -3.539 1.00 89.00 101 GLY A O 1
ATOM 796 N N . GLY A 1 102 ? 6.043 7.453 -5.068 1.00 90.69 102 GLY A N 1
ATOM 797 C CA . GLY A 1 102 ? 7.108 7.830 -4.140 1.00 90.69 102 GLY A CA 1
ATOM 798 C C . GLY A 1 102 ? 6.895 9.215 -3.520 1.00 90.69 102 GLY A C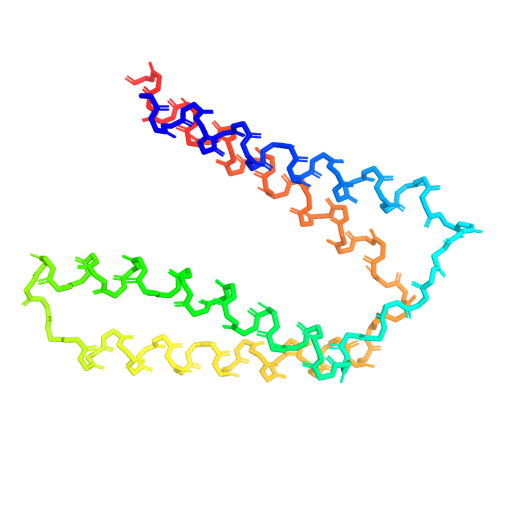 1
ATOM 799 O O . GLY A 1 102 ? 7.069 9.384 -2.313 1.00 90.69 102 GLY A O 1
ATOM 800 N N . LEU A 1 103 ? 6.437 10.193 -4.309 1.00 93.25 103 LEU A N 1
ATOM 801 C CA . LEU A 1 103 ? 6.122 11.535 -3.815 1.00 93.25 103 LEU A CA 1
ATOM 802 C C . LEU A 1 103 ? 4.945 11.517 -2.828 1.00 93.25 103 LEU A C 1
ATOM 804 O O . LEU A 1 103 ? 5.022 12.146 -1.774 1.00 93.25 103 LEU A O 1
ATOM 808 N N . ILE A 1 104 ? 3.878 10.772 -3.137 1.00 94.12 104 ILE A N 1
ATOM 809 C CA . ILE A 1 104 ? 2.716 10.610 -2.251 1.00 94.12 104 ILE A CA 1
ATOM 810 C C . ILE A 1 104 ? 3.138 9.979 -0.917 1.00 94.12 104 ILE A C 1
ATOM 812 O O . ILE A 1 104 ? 2.733 10.466 0.136 1.00 94.12 104 ILE A O 1
ATOM 816 N N . LEU A 1 105 ? 3.995 8.953 -0.936 1.00 90.50 105 LEU A N 1
ATOM 817 C CA . LEU A 1 105 ? 4.518 8.315 0.279 1.00 90.50 105 LEU A CA 1
ATOM 818 C C . LEU A 1 105 ? 5.316 9.290 1.152 1.00 90.50 105 LEU A C 1
ATOM 820 O O . LEU A 1 105 ? 5.102 9.346 2.362 1.00 90.50 105 LEU A O 1
ATOM 824 N N . ILE A 1 106 ? 6.184 10.109 0.553 1.00 91.94 106 ILE A N 1
ATOM 825 C CA . ILE A 1 106 ? 6.929 11.140 1.289 1.00 91.94 106 ILE A CA 1
ATOM 826 C C . ILE A 1 106 ? 5.962 12.157 1.911 1.00 91.94 106 ILE A C 1
ATOM 828 O O . ILE A 1 106 ? 6.095 12.490 3.088 1.00 91.94 106 ILE A O 1
ATOM 832 N N . LEU A 1 107 ? 4.956 12.613 1.156 1.00 92.50 107 LEU A N 1
ATOM 833 C CA . LEU A 1 107 ? 3.956 13.567 1.644 1.00 92.50 107 LEU A CA 1
ATOM 834 C C . LEU A 1 107 ? 3.133 13.007 2.811 1.00 92.50 107 LEU A C 1
ATOM 836 O O . LEU A 1 107 ? 2.921 13.714 3.796 1.00 92.50 107 LEU A O 1
ATOM 840 N N . ILE A 1 108 ? 2.705 11.742 2.741 1.00 89.94 108 ILE A N 1
ATOM 841 C CA . ILE A 1 108 ? 1.994 11.075 3.844 1.00 89.94 108 ILE A CA 1
ATOM 842 C C . ILE A 1 108 ? 2.902 10.980 5.075 1.00 89.94 108 ILE A C 1
ATOM 844 O O . ILE A 1 108 ? 2.454 11.257 6.186 1.00 89.94 108 ILE A O 1
ATOM 848 N N . GLY A 1 109 ? 4.185 10.662 4.887 1.00 87.25 109 GLY A N 1
ATOM 849 C CA . GLY A 1 109 ? 5.153 10.610 5.978 1.00 87.25 109 GLY A CA 1
ATOM 850 C C . GLY A 1 109 ? 5.277 11.964 6.674 1.00 87.25 109 GLY A C 1
ATOM 851 O O . GLY A 1 109 ? 5.172 12.043 7.898 1.00 87.25 109 GLY A O 1
ATOM 852 N N . ILE A 1 110 ? 5.454 13.037 5.897 1.00 88.44 110 ILE A N 1
ATOM 853 C CA . ILE A 1 110 ? 5.536 14.408 6.420 1.00 88.44 110 ILE A CA 1
ATOM 854 C C . ILE A 1 110 ? 4.245 14.781 7.159 1.00 88.44 110 ILE A C 1
ATOM 856 O O . ILE A 1 110 ? 4.317 15.354 8.245 1.00 88.44 110 ILE A O 1
ATOM 860 N N . LYS A 1 111 ? 3.069 14.425 6.620 1.00 88.50 111 LYS A N 1
ATOM 861 C CA . LYS A 1 111 ? 1.778 14.674 7.280 1.00 88.50 111 LYS A CA 1
ATOM 862 C C . LYS A 1 111 ? 1.719 14.023 8.664 1.00 88.50 111 LYS A C 1
ATOM 864 O O . LYS A 1 111 ? 1.352 14.697 9.620 1.00 88.50 111 LYS A O 1
ATOM 869 N N . ILE A 1 112 ? 2.103 12.749 8.780 1.00 85.19 112 ILE A N 1
ATOM 870 C CA . ILE A 1 112 ? 2.111 12.015 10.058 1.00 85.19 112 ILE A CA 1
ATOM 871 C C . ILE A 1 112 ? 3.075 12.669 11.055 1.00 85.19 112 ILE A C 1
ATOM 873 O O . ILE A 1 112 ? 2.757 12.776 12.237 1.00 85.19 112 ILE A O 1
ATOM 877 N N . LEU A 1 113 ? 4.240 13.126 10.586 1.00 84.19 113 LEU A N 1
ATOM 878 C CA . LEU A 1 113 ? 5.213 13.813 11.433 1.00 84.19 113 LEU A CA 1
ATOM 879 C C . LEU A 1 113 ? 4.652 15.132 11.976 1.00 84.19 113 LEU A C 1
ATOM 881 O O . LEU A 1 113 ? 4.782 15.394 13.168 1.00 84.19 113 LEU A O 1
ATOM 885 N N . LEU A 1 114 ? 4.015 15.942 11.126 1.00 83.62 114 LEU A N 1
ATOM 886 C CA . LEU A 1 114 ? 3.432 17.223 11.533 1.00 83.62 114 LEU A CA 1
ATOM 887 C C . LEU A 1 114 ? 2.252 17.048 12.494 1.00 83.62 114 LEU A C 1
ATOM 889 O O . LEU A 1 114 ? 2.170 17.769 13.480 1.00 83.62 114 LEU A O 1
ATOM 893 N N . GLU A 1 115 ? 1.377 16.075 12.244 1.00 81.19 115 GLU A N 1
ATOM 894 C CA . GLU A 1 115 ? 0.164 15.829 13.039 1.00 81.19 115 GLU A CA 1
ATOM 895 C C . GLU A 1 115 ? 0.433 15.239 14.433 1.00 81.19 115 GLU A C 1
ATOM 897 O O . GLU A 1 115 ? -0.485 15.094 15.233 1.00 81.19 115 GLU A O 1
ATOM 902 N N . HIS A 1 116 ? 1.674 14.857 14.731 1.00 69.94 116 HIS A N 1
ATOM 903 C CA . HIS A 1 116 ? 2.075 14.362 16.052 1.00 69.94 116 HIS A CA 1
ATOM 904 C C . HIS A 1 116 ? 3.2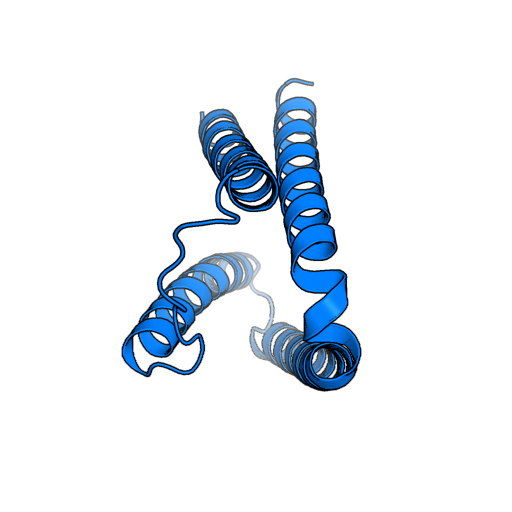24 15.142 16.694 1.00 69.94 116 HIS A C 1
ATOM 906 O O . HIS A 1 116 ? 3.644 14.810 17.804 1.00 69.94 116 HIS A O 1
ATOM 912 N N . LEU A 1 117 ? 3.752 16.153 16.000 1.00 65.69 117 LEU A N 1
ATOM 913 C CA . LEU A 1 117 ? 4.692 17.126 16.556 1.00 65.69 117 LEU A CA 1
ATOM 914 C C . LEU A 1 117 ? 3.970 18.387 17.069 1.00 65.69 117 LEU A C 1
ATOM 916 O O . LEU A 1 117 ? 4.491 19.044 17.969 1.00 65.69 117 LEU A O 1
ATOM 920 N N . ILE A 1 118 ? 2.810 18.7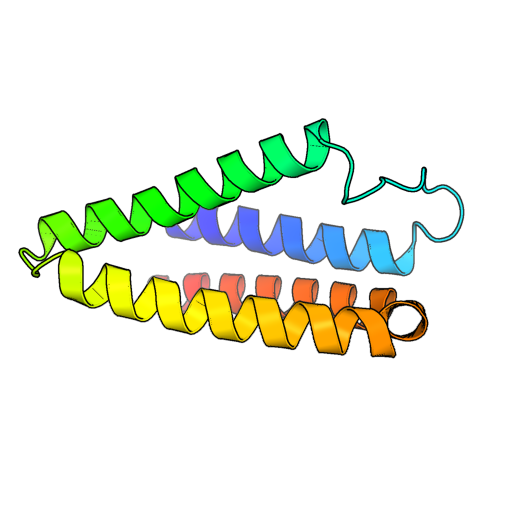13 16.487 1.00 54.31 118 ILE A N 1
ATOM 921 C CA . ILE A 1 118 ? 1.887 19.795 16.880 1.00 54.31 118 ILE A CA 1
ATOM 922 C C . ILE A 1 118 ? 0.793 19.219 17.777 1.00 54.31 118 ILE A C 1
ATOM 924 O O . ILE A 1 118 ? 0.449 19.899 18.769 1.00 54.31 118 ILE A O 1
#